Protein AF-A0A2E5WLV5-F1 (afdb_monomer_lite)

Radius of gyration: 19.01 Å; chains: 1; bounding box: 33×25×54 Å

Secondary structure (DSSP, 8-state):
---HHHHHHHHHHHHHHHHHTTSS-HHHHHHHHHHHTT--SHHHHHHHHHHHTTT-THHHHHHHHHHHHHHHHHHHHHHHHHHHHHHH-HHHHHHHHHHHTSTT--HHHHHHH-GGGGGG--

Foldseek 3Di:
DDWLVVLVVLLVVLLVVCVVVVVDDPVRVVVVVVQCVPDPTDVSNLVSLVVCCVVPVSSVVSNVVVVVVQLVVQVVLLVQQLVVCCVPPVPLSVVLVVQNPDPPDHPVNSCVVPVVSVVRSD

Structure (mmCIF, N/CA/C/O backbone):
data_AF-A0A2E5WLV5-F1
#
_entry.id   AF-A0A2E5WLV5-F1
#
loop_
_atom_site.group_PDB
_atom_site.id
_atom_site.type_symbol
_atom_site.label_atom_id
_atom_site.label_alt_id
_atom_site.label_comp_id
_atom_site.label_asym_id
_atom_site.label_entity_id
_atom_site.label_seq_id
_atom_site.pdbx_PDB_ins_code
_atom_site.Cartn_x
_atom_site.Cartn_y
_atom_site.Cartn_z
_atom_site.occupancy
_atom_site.B_iso_or_equiv
_atom_site.auth_seq_id
_atom_site.auth_comp_id
_atom_site.auth_asym_id
_atom_site.auth_atom_id
_atom_site.pdbx_PDB_model_num
ATOM 1 N N . MET A 1 1 ? 9.192 -2.507 -1.770 1.00 64.44 1 MET A N 1
ATOM 2 C CA . MET A 1 1 ? 8.251 -3.204 -0.867 1.00 64.44 1 MET A CA 1
ATOM 3 C C . MET A 1 1 ? 8.863 -3.328 0.521 1.00 64.44 1 MET A C 1
ATOM 5 O O . MET A 1 1 ? 9.935 -3.915 0.655 1.00 64.44 1 MET A O 1
ATOM 9 N N . LYS A 1 2 ? 8.211 -2.742 1.532 1.00 72.50 2 LYS A N 1
ATOM 10 C CA . LYS A 1 2 ? 8.657 -2.796 2.932 1.00 72.50 2 LYS A CA 1
ATOM 11 C C . LYS A 1 2 ? 8.711 -4.234 3.450 1.00 72.50 2 LYS A C 1
ATOM 13 O O . LYS A 1 2 ? 7.909 -5.089 3.066 1.00 72.50 2 LYS A O 1
ATOM 18 N N . SER A 1 3 ? 9.638 -4.503 4.361 1.00 83.19 3 SER A N 1
ATOM 19 C CA . SER A 1 3 ? 9.662 -5.763 5.102 1.00 83.19 3 SER A CA 1
ATOM 20 C C . SER A 1 3 ? 8.455 -5.872 6.041 1.00 83.19 3 SER A C 1
ATOM 22 O O . SER A 1 3 ? 7.905 -4.870 6.504 1.00 83.19 3 SER A O 1
ATOM 24 N N . ARG A 1 4 ? 8.061 -7.103 6.387 1.00 82.06 4 ARG A N 1
ATOM 25 C CA . ARG A 1 4 ? 6.990 -7.374 7.360 1.00 82.06 4 ARG A CA 1
ATOM 26 C C . ARG A 1 4 ? 7.197 -6.620 8.675 1.00 82.06 4 ARG A C 1
ATOM 28 O O . ARG A 1 4 ? 6.239 -6.110 9.245 1.00 82.06 4 ARG A O 1
ATOM 35 N N . VAL A 1 5 ? 8.445 -6.522 9.134 1.00 84.00 5 VAL A N 1
ATOM 36 C CA . VAL A 1 5 ? 8.801 -5.825 10.377 1.00 84.00 5 VAL A CA 1
ATOM 37 C C . VAL A 1 5 ? 8.529 -4.324 10.264 1.00 84.00 5 VAL A C 1
ATOM 39 O O . VAL A 1 5 ? 7.921 -3.748 11.163 1.00 84.00 5 VAL A O 1
ATOM 42 N N . GLU A 1 6 ? 8.917 -3.693 9.156 1.00 83.94 6 GLU A N 1
ATOM 43 C CA . GLU A 1 6 ? 8.660 -2.265 8.917 1.00 83.94 6 GLU A CA 1
ATOM 44 C C . GLU A 1 6 ? 7.159 -1.973 8.805 1.00 83.94 6 GLU A C 1
ATOM 46 O O . GLU A 1 6 ? 6.672 -0.994 9.371 1.00 83.94 6 GLU A O 1
ATOM 51 N N . MET A 1 7 ? 6.400 -2.850 8.140 1.00 84.50 7 MET A N 1
ATOM 52 C CA . MET A 1 7 ? 4.942 -2.719 8.042 1.00 84.50 7 MET A CA 1
ATOM 53 C C . MET A 1 7 ? 4.249 -2.897 9.397 1.00 84.50 7 MET A C 1
ATOM 55 O O . MET A 1 7 ? 3.343 -2.133 9.725 1.00 84.50 7 MET A O 1
ATOM 59 N N . GLN A 1 8 ? 4.700 -3.848 10.220 1.00 84.88 8 GLN A N 1
ATOM 60 C CA . GLN A 1 8 ? 4.205 -4.024 11.588 1.00 84.88 8 GLN A CA 1
ATOM 61 C C . GLN A 1 8 ? 4.482 -2.796 12.455 1.00 84.88 8 GLN A C 1
ATOM 63 O O . GLN A 1 8 ? 3.588 -2.343 13.164 1.00 84.88 8 GLN A O 1
ATOM 68 N N . GLN A 1 9 ? 5.688 -2.231 12.391 1.00 87.25 9 GLN A N 1
ATOM 69 C CA . GLN A 1 9 ? 6.034 -1.023 13.145 1.00 87.25 9 GLN A CA 1
ATOM 70 C C . GLN A 1 9 ? 5.179 0.175 12.724 1.00 87.25 9 GLN A C 1
ATOM 72 O O . GLN A 1 9 ? 4.679 0.906 13.582 1.00 87.25 9 GLN A O 1
ATOM 77 N N . PHE A 1 10 ? 4.969 0.349 11.418 1.00 84.81 10 PHE A N 1
ATOM 78 C CA . PHE A 1 10 ? 4.117 1.411 10.897 1.00 84.81 10 PHE A CA 1
ATOM 79 C C . PHE A 1 10 ? 2.660 1.235 11.345 1.00 84.81 10 PHE A C 1
ATOM 81 O O . PHE A 1 10 ? 2.064 2.173 11.872 1.00 84.81 10 PHE A O 1
ATOM 88 N N . LEU A 1 11 ? 2.116 0.016 11.242 1.00 86.75 11 LEU A N 1
ATOM 89 C CA . LEU A 1 11 ? 0.772 -0.298 11.724 1.00 86.75 11 LEU A CA 1
ATOM 90 C C . LEU A 1 11 ? 0.617 -0.040 13.218 1.00 86.75 11 LEU A C 1
ATOM 92 O O . LEU A 1 11 ? -0.356 0.586 13.620 1.00 86.75 11 LEU A O 1
ATOM 96 N N . ILE A 1 12 ? 1.567 -0.494 14.037 1.00 87.62 12 ILE A N 1
ATOM 97 C CA . ILE A 1 12 ? 1.541 -0.262 15.484 1.00 87.62 12 ILE A CA 1
ATOM 98 C C . ILE A 1 12 ? 1.492 1.241 15.771 1.00 87.62 12 ILE A C 1
ATOM 100 O O . ILE A 1 12 ? 0.692 1.664 16.602 1.00 87.62 12 ILE A O 1
ATOM 104 N N . SER A 1 13 ? 2.288 2.048 15.062 1.00 88.69 13 SER A N 1
ATOM 105 C CA . SER A 1 13 ? 2.277 3.503 15.228 1.00 88.69 13 SER A CA 1
ATOM 106 C C . SER A 1 13 ? 0.925 4.121 14.855 1.00 88.69 13 SER A C 1
ATOM 108 O O . SER A 1 13 ? 0.392 4.923 15.621 1.00 88.69 13 SER A O 1
ATOM 110 N N . GLU A 1 14 ? 0.334 3.738 13.722 1.00 88.44 14 GLU A N 1
ATOM 111 C CA . GLU A 1 14 ? -0.962 4.279 13.289 1.00 88.44 14 GLU A CA 1
ATOM 112 C C . GLU A 1 14 ? -2.116 3.842 14.197 1.00 88.44 14 GLU A C 1
ATOM 114 O O . GLU A 1 14 ? -2.958 4.650 14.589 1.00 88.44 14 GLU A O 1
ATOM 119 N N . VAL A 1 15 ? -2.116 2.579 14.614 1.00 89.00 15 VAL A N 1
ATOM 120 C CA . VAL A 1 15 ? -3.087 2.032 15.563 1.00 89.00 15 VAL A CA 1
ATOM 121 C C . VAL A 1 15 ? -2.977 2.730 16.920 1.00 89.00 15 VAL A C 1
ATOM 123 O O . VAL A 1 15 ? -4.000 3.095 17.494 1.00 89.00 15 VAL A O 1
ATOM 126 N N . GLN A 1 16 ? -1.762 2.992 17.416 1.00 88.38 16 GLN A N 1
ATOM 127 C CA . GLN A 1 16 ? -1.552 3.760 18.649 1.00 88.38 16 GLN A CA 1
ATOM 128 C C . GLN A 1 16 ? -2.129 5.173 18.544 1.00 88.38 16 GLN A C 1
ATOM 130 O O . GLN A 1 16 ? -2.891 5.574 19.421 1.00 88.38 16 GLN A O 1
ATOM 135 N N . LYS A 1 17 ? -1.851 5.899 17.453 1.00 90.00 17 LYS A N 1
ATOM 136 C CA . LYS A 1 17 ? -2.407 7.247 17.231 1.00 90.00 17 LYS A CA 1
ATOM 137 C C . LYS A 1 17 ? -3.934 7.241 17.237 1.00 90.00 17 LYS A C 1
ATOM 139 O O . LYS A 1 17 ? -4.556 8.123 17.826 1.00 90.00 17 LYS A O 1
ATOM 144 N N . GLN A 1 18 ? -4.555 6.259 16.582 1.00 89.06 18 GLN A N 1
ATOM 145 C CA . GLN A 1 18 ? -6.014 6.154 16.553 1.00 89.06 18 GLN A CA 1
ATOM 146 C C . GLN A 1 18 ? -6.601 5.761 17.910 1.00 89.06 18 GLN A C 1
ATOM 148 O O . GLN A 1 18 ? -7.656 6.277 18.284 1.00 89.06 18 GLN A O 1
ATOM 153 N N . PHE A 1 19 ? -5.918 4.899 18.663 1.00 88.25 19 PHE A N 1
ATOM 154 C CA . PHE A 1 19 ? -6.323 4.518 20.012 1.00 88.25 19 PHE A CA 1
ATOM 155 C C . PHE A 1 19 ? -6.242 5.703 20.984 1.00 88.25 19 PHE A C 1
ATOM 157 O O . PHE A 1 19 ? -7.202 5.978 21.701 1.00 88.25 19 PHE A O 1
ATOM 164 N N . GLU A 1 20 ? -5.145 6.467 20.959 1.00 90.38 20 GLU A N 1
ATOM 165 C CA . GLU A 1 20 ? -4.979 7.696 21.750 1.00 90.38 20 GLU A CA 1
ATOM 166 C C . GLU A 1 20 ? -6.032 8.755 21.396 1.00 90.38 20 GLU A C 1
ATOM 168 O O . GLU A 1 20 ? -6.563 9.434 22.275 1.00 90.38 20 GLU A O 1
ATOM 173 N N . ALA A 1 21 ? -6.392 8.847 20.113 1.00 90.56 21 ALA A N 1
ATOM 174 C CA . ALA A 1 21 ? -7.470 9.700 19.624 1.00 90.56 21 ALA A CA 1
ATOM 175 C C . ALA A 1 21 ? -8.884 9.146 19.900 1.00 90.56 21 ALA A C 1
ATOM 177 O O . ALA A 1 21 ? -9.858 9.756 19.459 1.00 90.56 21 ALA A O 1
ATOM 178 N N . GLN A 1 22 ? -9.011 8.006 20.595 1.00 89.38 22 GLN A N 1
ATOM 179 C CA . GLN A 1 22 ? -10.274 7.317 20.903 1.00 89.38 22 GLN A CA 1
ATOM 180 C C . GLN A 1 22 ? -11.115 6.964 19.663 1.00 89.38 22 GLN A C 1
ATOM 182 O O . GLN A 1 22 ? -12.336 6.840 19.744 1.00 89.38 22 GLN A O 1
ATOM 187 N N . LYS A 1 23 ? -10.467 6.804 18.503 1.00 87.88 23 LYS A N 1
ATOM 188 C CA . LYS A 1 23 ? -11.116 6.416 17.241 1.00 87.88 23 LYS A CA 1
ATOM 189 C C . LYS A 1 23 ? -11.299 4.909 17.103 1.00 87.88 23 LYS A C 1
ATOM 191 O O . LYS A 1 23 ? -12.146 4.480 16.334 1.00 87.88 23 LYS A O 1
ATOM 196 N N . ILE A 1 24 ? -10.513 4.137 17.847 1.00 88.75 24 ILE A N 1
ATOM 197 C CA . ILE A 1 24 ? -10.646 2.686 17.959 1.00 88.75 24 ILE A CA 1
ATOM 198 C C . ILE A 1 24 ? -10.715 2.290 19.433 1.00 88.75 24 ILE A C 1
ATOM 200 O O . ILE A 1 24 ? -10.059 2.876 20.297 1.00 88.75 24 ILE A O 1
ATOM 204 N N . SER A 1 25 ? -11.520 1.280 19.720 1.00 89.94 25 SER A N 1
ATOM 205 C CA . SER A 1 25 ? -11.668 0.670 21.034 1.00 89.94 25 SER A CA 1
ATOM 206 C C . SER A 1 25 ? -10.551 -0.33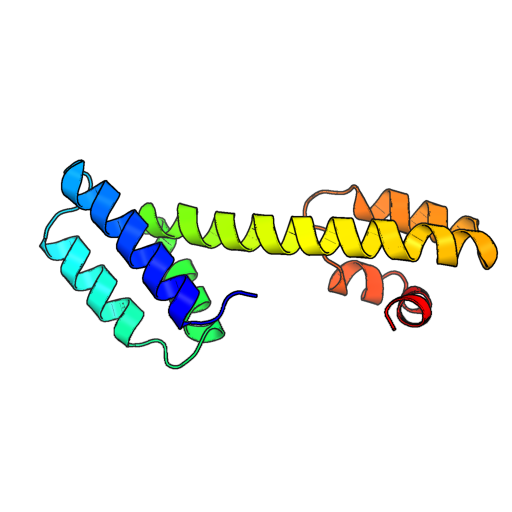4 21.328 1.00 89.94 25 SER A C 1
ATOM 208 O O . SER A 1 25 ? -9.829 -0.797 20.444 1.00 89.94 25 SER A O 1
ATOM 210 N N . VAL A 1 26 ? -10.440 -0.743 22.595 1.00 88.75 26 VAL A N 1
ATOM 211 C CA . VAL A 1 26 ? -9.492 -1.795 23.003 1.00 88.75 26 VAL A CA 1
ATOM 212 C C . VAL A 1 26 ? -9.809 -3.149 22.351 1.00 88.75 26 VAL A C 1
ATOM 214 O O . VAL A 1 26 ? -8.910 -3.964 22.157 1.00 88.75 26 VAL A O 1
ATOM 217 N N . VAL A 1 27 ? -11.082 -3.390 22.012 1.00 91.19 27 VAL A N 1
ATOM 218 C CA . VAL A 1 27 ? -11.524 -4.618 21.338 1.00 91.19 27 VAL A CA 1
ATOM 219 C C . VAL A 1 27 ? -11.051 -4.606 19.889 1.00 91.19 27 VAL A C 1
ATOM 221 O O . VAL A 1 27 ? -10.423 -5.563 19.450 1.00 91.19 27 VAL A O 1
ATOM 224 N N . GLU A 1 28 ? -11.268 -3.500 19.179 1.00 89.75 28 GLU A N 1
ATOM 225 C CA . GLU A 1 28 ? -10.795 -3.321 17.801 1.00 89.75 28 GLU A CA 1
ATOM 226 C C . GLU A 1 28 ? -9.268 -3.400 17.721 1.00 89.75 28 GLU A C 1
ATOM 228 O O . GLU A 1 28 ? -8.733 -4.079 16.850 1.00 89.75 28 GLU A O 1
ATOM 233 N N . LEU A 1 29 ? -8.559 -2.806 18.685 1.00 87.88 29 LEU A N 1
ATOM 234 C CA . LEU A 1 29 ? -7.111 -2.954 18.826 1.00 87.88 29 LEU A CA 1
ATOM 235 C C . LEU A 1 29 ? -6.689 -4.430 18.929 1.00 87.88 29 LEU A C 1
ATOM 237 O O . LEU A 1 29 ? -5.777 -4.864 18.225 1.00 87.88 29 LEU A O 1
ATOM 241 N N . ALA A 1 30 ? -7.340 -5.208 19.796 1.00 88.56 30 ALA A N 1
ATOM 242 C CA . ALA A 1 30 ? -7.022 -6.623 19.976 1.00 88.56 30 ALA A CA 1
ATOM 243 C C . ALA A 1 30 ? -7.313 -7.446 18.711 1.00 88.56 30 ALA A C 1
ATOM 245 O O . ALA A 1 30 ? -6.522 -8.321 18.358 1.00 88.56 30 ALA A O 1
ATOM 246 N N . GLU A 1 31 ? -8.408 -7.147 18.007 1.00 89.94 31 GLU A N 1
ATOM 247 C CA . GLU A 1 31 ? -8.733 -7.777 16.726 1.00 89.94 31 GLU A CA 1
ATOM 248 C C . GLU A 1 31 ? -7.685 -7.459 15.655 1.00 89.94 31 GLU A C 1
ATOM 250 O O . GLU A 1 31 ? -7.201 -8.378 14.994 1.00 89.94 31 GLU A O 1
ATOM 255 N N . ILE A 1 32 ? -7.283 -6.189 15.523 1.00 89.19 32 ILE A N 1
ATOM 256 C CA . ILE A 1 32 ? -6.225 -5.751 14.601 1.00 89.19 32 ILE A CA 1
ATOM 257 C C . ILE A 1 32 ? -4.933 -6.525 14.865 1.00 89.19 32 ILE A C 1
ATOM 259 O O . ILE A 1 32 ? -4.391 -7.146 13.949 1.00 89.19 32 ILE A O 1
ATOM 263 N N . LEU A 1 33 ? -4.469 -6.542 16.119 1.00 86.44 33 LEU A N 1
ATOM 264 C CA . LEU A 1 33 ? -3.247 -7.244 16.519 1.00 86.44 33 LEU A CA 1
ATOM 265 C C . LEU A 1 33 ? -3.336 -8.757 16.277 1.00 86.44 33 LEU A C 1
ATOM 267 O O . LEU A 1 33 ? -2.365 -9.379 15.843 1.00 86.44 33 LEU A O 1
ATOM 271 N N . TYR A 1 34 ? -4.501 -9.356 16.530 1.00 89.25 34 TYR A N 1
ATOM 272 C CA . TYR A 1 34 ? -4.724 -10.771 16.268 1.00 89.25 34 TYR A CA 1
ATOM 273 C C . TYR A 1 34 ? -4.638 -11.089 14.775 1.00 89.25 34 TYR A C 1
ATOM 275 O O . TYR A 1 34 ? -3.918 -12.016 14.406 1.00 89.25 34 TYR A O 1
ATOM 283 N N . MET A 1 35 ? -5.318 -10.327 13.915 1.00 86.88 35 MET A N 1
ATOM 284 C CA . MET A 1 35 ? -5.315 -10.574 12.469 1.00 86.88 35 MET A CA 1
ATOM 285 C C . MET A 1 35 ? -3.906 -10.467 11.890 1.00 86.88 35 MET A C 1
ATOM 287 O O . MET A 1 35 ? -3.462 -11.379 11.202 1.00 86.88 35 MET A O 1
ATOM 291 N N . ILE A 1 36 ? -3.149 -9.424 12.235 1.00 84.31 36 ILE A N 1
ATOM 292 C CA . ILE A 1 36 ? -1.788 -9.261 11.702 1.00 84.31 36 ILE A CA 1
ATOM 293 C C . ILE A 1 36 ? -0.794 -10.302 12.219 1.00 84.31 36 ILE A C 1
ATOM 295 O O . ILE A 1 36 ? 0.207 -10.579 11.560 1.00 84.31 36 ILE A O 1
ATOM 299 N N . SER A 1 37 ? -1.057 -10.900 13.388 1.00 84.88 37 SER A N 1
ATOM 300 C CA . SER A 1 37 ? -0.237 -12.000 13.907 1.00 84.88 37 SER A CA 1
ATOM 301 C C . SER A 1 37 ? -0.328 -13.261 13.042 1.00 84.88 37 SER A C 1
ATOM 303 O O . SER A 1 37 ? 0.532 -14.130 13.162 1.00 84.88 37 SER A O 1
ATOM 305 N N . LYS A 1 38 ? -1.355 -13.357 12.183 1.00 86.06 38 LYS A N 1
ATOM 306 C CA . LYS A 1 38 ? -1.591 -14.488 11.280 1.00 86.06 38 LYS A CA 1
ATOM 307 C C . LYS A 1 38 ? -0.855 -14.399 9.951 1.00 86.06 38 LYS A C 1
ATOM 309 O O . LYS A 1 38 ? -0.804 -15.415 9.279 1.00 86.06 38 LYS A O 1
ATOM 314 N N . ALA A 1 39 ? -0.318 -13.238 9.584 1.00 88.06 39 ALA A N 1
ATOM 315 C CA . ALA A 1 39 ? 0.503 -13.117 8.385 1.00 88.06 39 ALA A CA 1
ATOM 316 C C . ALA A 1 39 ? 1.890 -13.712 8.633 1.00 88.06 39 ALA A C 1
ATOM 318 O O . ALA A 1 39 ? 2.589 -13.253 9.548 1.00 88.06 39 ALA A O 1
ATOM 319 N N . ASP A 1 40 ? 2.303 -14.674 7.813 1.00 85.31 40 ASP A N 1
ATOM 320 C CA . ASP A 1 40 ? 3.626 -15.294 7.887 1.00 85.31 40 ASP A CA 1
ATOM 321 C C . ASP A 1 40 ? 4.696 -14.417 7.219 1.00 85.31 40 ASP A C 1
ATOM 323 O O . ASP A 1 40 ? 5.799 -14.245 7.760 1.00 85.31 40 ASP A O 1
ATOM 327 N N . ASP A 1 41 ? 4.340 -13.754 6.118 1.00 85.69 41 ASP A N 1
ATOM 328 C CA . ASP A 1 41 ? 5.223 -12.895 5.333 1.00 85.69 41 ASP A CA 1
ATOM 329 C C . ASP A 1 41 ? 4.605 -11.528 4.984 1.00 85.69 41 ASP A C 1
ATOM 331 O O . ASP A 1 41 ? 3.557 -11.127 5.496 1.00 85.69 41 ASP A O 1
ATOM 335 N N . SER A 1 42 ? 5.331 -10.753 4.175 1.00 84.12 42 SER A N 1
ATOM 336 C CA . SER A 1 42 ? 4.914 -9.420 3.747 1.00 84.12 42 SER A CA 1
ATOM 337 C C . SER A 1 42 ? 3.715 -9.435 2.791 1.00 84.12 42 SER A C 1
ATOM 339 O O . SER A 1 42 ? 2.921 -8.499 2.828 1.00 84.12 42 SER A O 1
ATOM 341 N N . GLU A 1 43 ? 3.579 -10.450 1.935 1.00 84.56 43 GLU A N 1
ATOM 342 C CA . GLU A 1 43 ? 2.477 -10.539 0.970 1.00 84.56 43 GLU A CA 1
ATOM 343 C C . GLU A 1 43 ? 1.172 -10.872 1.693 1.00 84.56 43 GLU A C 1
ATOM 345 O O . GLU A 1 43 ? 0.168 -10.179 1.517 1.00 84.56 43 GLU A O 1
ATOM 350 N N . GLU A 1 44 ? 1.206 -11.857 2.593 1.00 87.31 44 GLU A N 1
ATOM 351 C CA . GLU A 1 44 ? 0.064 -12.187 3.443 1.00 87.31 44 GLU A CA 1
ATOM 352 C C . GLU A 1 44 ? -0.337 -11.015 4.340 1.00 87.31 44 GLU A C 1
ATOM 354 O O . GLU A 1 44 ? -1.526 -10.775 4.554 1.00 87.31 44 GLU A O 1
ATOM 359 N N . PHE A 1 45 ? 0.633 -10.238 4.832 1.00 89.75 45 PHE A N 1
ATOM 360 C CA . PHE A 1 45 ? 0.351 -9.041 5.622 1.00 89.75 45 PHE A CA 1
ATOM 361 C C . PHE A 1 45 ? -0.478 -8.029 4.827 1.00 89.75 45 PHE A C 1
ATOM 363 O O . PHE A 1 45 ? -1.510 -7.566 5.311 1.00 89.75 45 PHE A O 1
ATOM 370 N N . VAL A 1 46 ? -0.065 -7.722 3.594 1.00 88.12 46 VAL A N 1
ATOM 371 C CA . VAL A 1 46 ? -0.799 -6.810 2.702 1.00 88.12 46 VAL A CA 1
ATOM 372 C C . VAL A 1 46 ? -2.186 -7.363 2.374 1.00 88.12 46 VAL A C 1
ATOM 374 O O . VAL A 1 46 ? -3.160 -6.612 2.391 1.00 88.12 46 VAL A O 1
ATOM 377 N N . LEU A 1 47 ? -2.299 -8.671 2.143 1.00 88.69 47 LEU A N 1
ATOM 378 C CA . LEU A 1 47 ? -3.568 -9.318 1.820 1.00 88.69 47 LEU A CA 1
ATOM 379 C C . LEU A 1 47 ? -4.565 -9.256 2.988 1.00 88.69 47 LEU A C 1
ATOM 381 O O . LEU A 1 47 ? -5.743 -8.970 2.780 1.00 88.69 47 LEU A O 1
ATOM 385 N N . ILE A 1 48 ? -4.096 -9.453 4.224 1.00 90.25 48 ILE A N 1
ATOM 386 C CA . ILE A 1 48 ? -4.918 -9.274 5.428 1.00 90.25 48 ILE A CA 1
ATOM 387 C C . ILE A 1 48 ? -5.379 -7.818 5.550 1.00 90.25 48 ILE A C 1
ATOM 389 O O . ILE A 1 48 ? -6.560 -7.578 5.795 1.00 90.25 48 ILE A O 1
ATOM 393 N N . LEU A 1 49 ? -4.487 -6.842 5.357 1.00 90.44 49 LEU A N 1
ATOM 394 C CA . LEU A 1 49 ? -4.881 -5.431 5.401 1.00 90.44 49 LEU A CA 1
ATOM 395 C C . LEU A 1 49 ? -5.965 -5.116 4.363 1.00 90.44 49 LEU A C 1
ATOM 397 O O . LEU A 1 49 ? -6.946 -4.454 4.697 1.00 90.44 49 LEU A O 1
ATOM 401 N N . ASP A 1 50 ? -5.819 -5.610 3.132 1.00 89.12 50 ASP A N 1
ATOM 402 C CA . ASP A 1 50 ? -6.768 -5.344 2.049 1.00 89.12 50 ASP A CA 1
ATOM 403 C C . ASP A 1 50 ? -8.142 -5.989 2.291 1.00 89.12 50 ASP A C 1
ATOM 405 O O . ASP A 1 50 ? -9.166 -5.348 2.059 1.00 89.12 50 ASP A O 1
ATOM 409 N N . LEU A 1 51 ? -8.178 -7.212 2.837 1.00 89.06 51 LEU A N 1
ATOM 410 C CA . LEU A 1 51 ? -9.421 -7.920 3.176 1.00 89.06 51 LEU A CA 1
ATOM 411 C C . LEU A 1 51 ? -10.247 -7.215 4.257 1.00 89.06 51 LEU A C 1
ATOM 413 O O . LEU A 1 51 ? -11.474 -7.321 4.263 1.00 89.06 51 LEU A O 1
ATOM 417 N N . PHE A 1 52 ? -9.586 -6.528 5.189 1.00 88.31 52 PHE A N 1
ATOM 418 C CA . PHE A 1 52 ? -10.234 -5.937 6.360 1.00 88.31 52 PHE A CA 1
ATOM 419 C C . PHE A 1 52 ? -10.245 -4.404 6.354 1.00 88.31 52 PHE A C 1
ATOM 421 O O . PHE A 1 52 ? -10.703 -3.805 7.329 1.00 88.31 52 PHE A O 1
ATOM 428 N N . LYS A 1 53 ? -9.788 -3.753 5.278 1.00 86.88 53 LYS A N 1
ATOM 429 C CA . LYS A 1 53 ? -9.709 -2.283 5.196 1.00 86.88 53 LYS A CA 1
ATOM 430 C C . LYS A 1 53 ? -11.052 -1.588 5.408 1.00 86.88 53 LYS A C 1
ATOM 432 O O . LYS A 1 53 ? -11.104 -0.579 6.095 1.00 86.88 53 LYS A O 1
ATOM 437 N N . ASP A 1 54 ? -12.143 -2.179 4.922 1.00 86.25 54 ASP A N 1
ATOM 438 C CA . ASP A 1 54 ? -13.491 -1.613 5.069 1.00 86.25 54 ASP A CA 1
ATOM 439 C C . ASP A 1 54 ? -14.020 -1.719 6.510 1.00 86.25 54 ASP A C 1
ATOM 441 O O . ASP A 1 54 ? -14.988 -1.054 6.874 1.00 86.25 54 ASP A O 1
ATOM 445 N N . LYS A 1 55 ? -13.396 -2.571 7.336 1.00 86.19 55 LYS A N 1
ATOM 446 C CA . LYS A 1 55 ? -13.705 -2.708 8.763 1.00 86.19 55 LYS A CA 1
ATOM 447 C C . LYS A 1 55 ? -12.851 -1.772 9.621 1.00 86.19 55 LYS A C 1
ATOM 449 O O . LYS A 1 55 ? -13.311 -1.353 10.679 1.00 86.19 55 LYS A O 1
ATOM 454 N N . PHE A 1 56 ? -11.628 -1.460 9.191 1.00 86.31 56 PHE A N 1
ATOM 455 C CA . PHE A 1 56 ? -10.684 -0.657 9.962 1.00 86.31 56 PHE A CA 1
ATOM 456 C C . PHE A 1 56 ? -10.000 0.401 9.096 1.00 86.31 56 PHE A C 1
ATOM 458 O O . PHE A 1 56 ? -9.043 0.110 8.375 1.00 86.31 56 PHE A O 1
ATOM 465 N N . ASP A 1 57 ? -10.410 1.658 9.277 1.00 82.00 57 ASP A N 1
ATOM 466 C CA . ASP A 1 57 ? -9.872 2.813 8.547 1.00 82.00 57 ASP A CA 1
ATOM 467 C C . ASP A 1 57 ? -8.341 2.935 8.638 1.00 82.00 57 ASP A C 1
ATOM 469 O O . ASP A 1 57 ? -7.683 3.425 7.721 1.00 82.00 57 ASP A O 1
ATOM 473 N N . VAL A 1 58 ? -7.746 2.461 9.739 1.00 83.50 58 VAL A N 1
ATOM 474 C CA . VAL A 1 58 ? -6.291 2.467 9.952 1.00 83.50 58 VAL A CA 1
ATOM 475 C C . VAL A 1 58 ? -5.520 1.695 8.877 1.00 83.50 58 VAL A C 1
ATOM 477 O O . VAL A 1 58 ? -4.372 2.031 8.597 1.00 83.50 58 VAL A O 1
ATOM 480 N N . PHE A 1 59 ? -6.134 0.703 8.227 1.00 87.56 59 PHE A N 1
ATOM 481 C CA . PHE A 1 59 ? -5.476 -0.080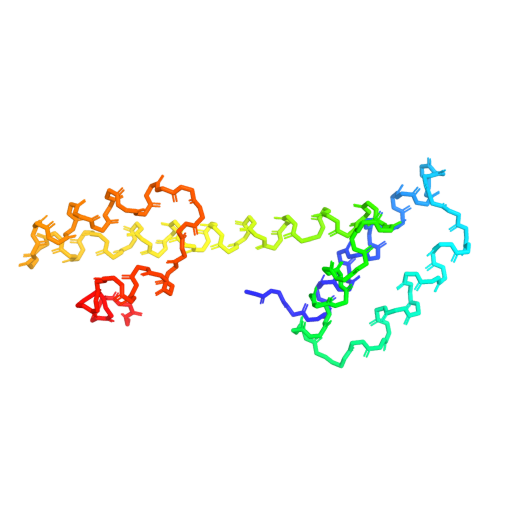 7.181 1.00 87.56 59 PHE A CA 1
ATOM 482 C C . PHE A 1 59 ? -5.352 0.685 5.863 1.00 87.56 59 PHE A C 1
ATOM 484 O O . PHE A 1 59 ? -4.364 0.485 5.155 1.00 87.56 59 PHE A O 1
ATOM 491 N N . PHE A 1 60 ? -6.270 1.614 5.562 1.00 82.38 60 PHE A N 1
ATOM 492 C CA . PHE A 1 60 ? -6.156 2.461 4.369 1.00 82.38 60 PHE A CA 1
ATOM 493 C C . PHE A 1 60 ? -4.879 3.295 4.392 1.00 82.38 60 PHE A C 1
ATOM 495 O O . PHE A 1 60 ? -4.161 3.324 3.400 1.00 82.38 60 PHE A O 1
ATOM 502 N N . ALA A 1 61 ? -4.534 3.891 5.537 1.00 75.00 61 ALA A N 1
ATOM 503 C CA . ALA A 1 61 ? -3.322 4.703 5.663 1.00 75.00 61 ALA A CA 1
ATOM 504 C C . ALA A 1 61 ? -2.044 3.913 5.322 1.00 75.00 61 ALA A C 1
ATOM 506 O O . ALA A 1 61 ? -1.117 4.441 4.709 1.00 75.00 61 ALA A O 1
ATOM 507 N N . ILE A 1 62 ? -2.001 2.630 5.686 1.00 75.00 62 ILE A N 1
ATOM 508 C CA . ILE A 1 62 ? -0.861 1.749 5.409 1.00 75.00 62 ILE A CA 1
ATOM 509 C C . ILE A 1 62 ? -0.824 1.352 3.946 1.00 75.00 62 ILE A C 1
ATOM 511 O O . ILE A 1 62 ? 0.214 1.511 3.305 1.00 75.00 62 ILE A O 1
ATOM 515 N N . LEU A 1 63 ? -1.951 0.874 3.418 1.00 82.31 63 LEU A N 1
ATOM 516 C CA . LEU A 1 63 ? -2.072 0.487 2.016 1.00 82.31 63 LEU A CA 1
ATOM 517 C C . LEU A 1 63 ? -1.758 1.663 1.085 1.00 82.31 63 LEU A C 1
ATOM 519 O O . LEU A 1 63 ? -1.079 1.481 0.079 1.00 82.31 63 LEU A O 1
ATOM 523 N N . ASP A 1 64 ? -2.183 2.874 1.436 1.00 80.19 64 ASP A N 1
ATOM 524 C CA . ASP A 1 64 ? -1.878 4.073 0.662 1.00 80.19 64 ASP A CA 1
ATOM 525 C C . ASP A 1 64 ? -0.405 4.478 0.794 1.00 80.19 64 ASP A C 1
ATOM 527 O O . ASP A 1 64 ? 0.213 4.812 -0.213 1.00 80.19 64 ASP A O 1
ATOM 531 N N . SER A 1 65 ? 0.212 4.356 1.978 1.00 72.19 65 SER A N 1
ATOM 532 C CA . SER A 1 65 ? 1.660 4.586 2.124 1.00 72.19 65 SER A CA 1
ATOM 533 C C . SER A 1 65 ? 2.510 3.636 1.271 1.00 72.19 65 SER A C 1
ATOM 535 O O . SER A 1 65 ? 3.536 4.049 0.738 1.00 72.19 65 SER A O 1
ATOM 537 N N . LEU A 1 66 ? 2.068 2.383 1.110 1.00 71.94 66 LEU A N 1
ATOM 538 C CA . LEU A 1 66 ? 2.743 1.390 0.273 1.00 71.94 66 LEU A CA 1
ATOM 539 C C . LEU A 1 66 ? 2.603 1.738 -1.212 1.00 71.94 66 LEU A C 1
ATOM 541 O O . LEU A 1 66 ? 3.582 1.682 -1.950 1.00 71.94 66 LEU A O 1
ATOM 545 N N . LYS A 1 67 ? 1.411 2.173 -1.639 1.00 69.44 67 LYS A N 1
ATOM 546 C CA . LYS A 1 67 ? 1.181 2.641 -3.015 1.00 69.44 67 LYS A CA 1
ATOM 547 C C . LYS A 1 67 ? 2.013 3.875 -3.356 1.00 69.44 67 LYS A C 1
ATOM 549 O O . LYS A 1 67 ? 2.510 3.965 -4.473 1.00 69.44 67 LYS A O 1
ATOM 554 N N . ILE A 1 68 ? 2.152 4.816 -2.419 1.00 61.22 68 ILE A N 1
ATOM 555 C CA . ILE A 1 68 ? 2.963 6.027 -2.613 1.00 61.22 68 ILE A CA 1
ATOM 556 C C . ILE A 1 68 ? 4.432 5.647 -2.827 1.00 61.22 68 ILE A C 1
ATOM 558 O O . ILE A 1 68 ? 5.044 6.132 -3.771 1.00 61.22 68 ILE A O 1
ATOM 562 N N . 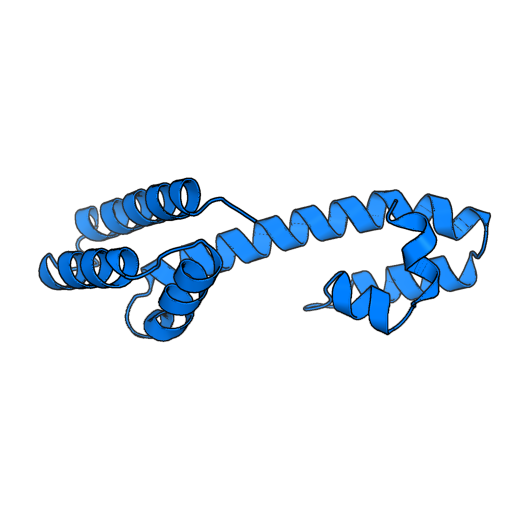GLU A 1 69 ? 4.978 4.737 -2.019 1.00 58.91 69 GLU A N 1
ATOM 563 C CA . GLU A 1 69 ? 6.369 4.284 -2.156 1.00 58.91 69 GLU A CA 1
ATOM 564 C C . GLU A 1 69 ? 6.613 3.522 -3.473 1.00 58.91 69 GLU A C 1
ATOM 566 O O . GLU A 1 69 ? 7.633 3.726 -4.138 1.00 58.91 69 GLU A O 1
ATOM 571 N N . ASP A 1 70 ? 5.662 2.687 -3.900 1.00 63.44 70 ASP A N 1
ATOM 572 C CA . ASP A 1 70 ? 5.736 2.010 -5.199 1.00 63.44 70 ASP A CA 1
ATOM 573 C C . ASP A 1 70 ? 5.639 3.007 -6.367 1.00 63.44 70 ASP A C 1
ATOM 575 O O . ASP A 1 70 ? 6.315 2.829 -7.383 1.00 63.44 70 ASP A O 1
ATOM 579 N N . GLN A 1 71 ? 4.855 4.081 -6.226 1.00 62.00 71 GLN A N 1
ATOM 580 C CA . GLN A 1 71 ? 4.751 5.140 -7.230 1.00 62.00 71 GLN A CA 1
ATOM 581 C C . GLN A 1 71 ? 6.014 6.012 -7.288 1.00 62.00 71 GLN A C 1
ATOM 583 O O . GLN A 1 71 ? 6.494 6.302 -8.381 1.00 62.00 71 GLN A O 1
ATOM 588 N N . GLU A 1 72 ? 6.599 6.380 -6.146 1.00 60.41 72 GLU A N 1
ATOM 589 C CA . GLU A 1 72 ? 7.887 7.086 -6.095 1.00 60.41 72 GLU A CA 1
ATOM 590 C C . GLU A 1 72 ? 8.993 6.234 -6.737 1.00 60.41 72 GLU A C 1
ATOM 592 O O . GLU A 1 72 ? 9.745 6.712 -7.589 1.00 60.41 72 GLU A O 1
ATOM 597 N N . THR A 1 73 ? 9.022 4.932 -6.435 1.00 76.81 73 THR A N 1
ATOM 598 C CA . THR A 1 73 ? 9.948 3.979 -7.067 1.00 76.81 73 THR A CA 1
ATOM 599 C C . THR A 1 73 ? 9.707 3.879 -8.576 1.00 76.81 73 THR A C 1
ATOM 601 O O . THR A 1 73 ? 10.650 3.844 -9.370 1.00 76.81 73 THR A O 1
ATOM 604 N N . PHE A 1 74 ? 8.445 3.858 -9.003 1.00 82.00 74 PHE A N 1
ATOM 605 C CA . PHE A 1 74 ? 8.064 3.834 -10.409 1.00 82.00 74 PHE A CA 1
ATOM 606 C C . PHE A 1 74 ? 8.532 5.090 -11.160 1.00 82.00 74 PHE A C 1
ATOM 608 O O . PHE A 1 74 ? 9.195 4.973 -12.194 1.00 82.00 74 PHE A O 1
ATOM 615 N N . GLU A 1 75 ? 8.235 6.280 -10.637 1.00 82.06 75 GLU A N 1
ATOM 616 C CA . GLU A 1 75 ? 8.622 7.562 -11.233 1.00 82.06 75 GLU A CA 1
ATOM 617 C C . GLU A 1 75 ? 10.145 7.705 -11.328 1.00 82.06 75 GLU A C 1
ATOM 619 O O . GLU A 1 75 ? 10.667 8.148 -12.359 1.00 82.06 75 GLU A O 1
ATOM 624 N N . GLU A 1 76 ? 10.878 7.258 -10.305 1.00 85.44 76 GLU A N 1
ATOM 625 C CA . GLU A 1 76 ? 12.337 7.222 -10.334 1.00 85.44 76 GLU A CA 1
ATOM 626 C C . GLU A 1 76 ? 12.880 6.327 -11.450 1.00 85.44 76 GLU A C 1
ATOM 628 O O . GLU A 1 76 ? 13.791 6.728 -12.182 1.00 85.44 76 GLU A O 1
ATOM 633 N N . VAL A 1 77 ? 12.349 5.107 -11.585 1.00 85.94 77 VAL A N 1
ATOM 634 C CA . VAL A 1 77 ? 12.806 4.166 -12.614 1.00 85.94 77 VAL A CA 1
ATOM 635 C C . VAL A 1 77 ? 12.481 4.709 -14.003 1.00 85.94 77 VAL A C 1
ATOM 637 O O . VAL A 1 77 ? 13.361 4.733 -14.863 1.00 85.94 77 VAL A O 1
ATOM 640 N N . ILE A 1 78 ? 11.267 5.223 -14.222 1.00 89.00 78 ILE A N 1
ATOM 641 C CA . ILE A 1 78 ? 10.873 5.831 -15.501 1.00 89.00 78 ILE A CA 1
ATOM 642 C C . ILE A 1 78 ? 11.789 7.007 -15.855 1.00 89.00 78 ILE A C 1
ATOM 644 O O . ILE A 1 78 ? 12.318 7.067 -16.967 1.00 89.00 78 ILE A O 1
ATOM 648 N N . THR A 1 79 ? 12.060 7.900 -14.904 1.00 88.38 79 THR A N 1
ATOM 649 C CA . THR A 1 79 ? 12.938 9.057 -15.126 1.00 88.38 79 THR A CA 1
ATOM 650 C C . THR A 1 79 ? 14.371 8.638 -15.476 1.00 88.38 79 THR A C 1
ATOM 652 O O . THR A 1 79 ? 15.026 9.302 -16.282 1.00 88.38 79 THR A O 1
ATOM 655 N N . LYS A 1 80 ? 14.855 7.511 -14.934 1.00 90.00 80 LYS A N 1
ATOM 656 C CA . LYS A 1 80 ? 16.182 6.952 -15.250 1.00 90.00 80 LYS A CA 1
ATOM 657 C C . LYS A 1 80 ? 16.241 6.318 -16.645 1.00 90.00 80 LYS A C 1
ATOM 659 O O . LYS A 1 80 ? 17.240 6.502 -17.341 1.00 90.00 80 LYS A O 1
ATOM 664 N N . ILE A 1 81 ? 15.199 5.602 -17.078 1.00 92.00 81 ILE A N 1
ATOM 665 C CA . ILE A 1 81 ? 15.237 4.844 -18.344 1.00 92.00 81 ILE A CA 1
ATOM 666 C C . ILE A 1 81 ? 14.841 5.661 -19.576 1.00 92.00 81 ILE A C 1
ATOM 668 O O . ILE A 1 81 ? 15.366 5.404 -20.658 1.00 92.00 81 ILE A O 1
ATOM 672 N N . ILE A 1 82 ? 13.956 6.659 -19.452 1.00 93.50 82 ILE A N 1
ATOM 673 C CA . ILE A 1 82 ? 13.490 7.458 -20.602 1.00 93.50 82 ILE A CA 1
ATOM 674 C C . ILE A 1 82 ? 14.655 8.093 -21.387 1.00 93.50 82 ILE A C 1
ATOM 676 O O . ILE A 1 82 ? 14.680 7.942 -22.610 1.00 93.50 82 ILE A O 1
ATOM 680 N N . PRO A 1 83 ? 15.673 8.714 -20.755 1.00 93.38 83 PRO A N 1
ATOM 681 C CA . PRO A 1 83 ? 16.832 9.245 -21.473 1.00 93.38 83 PRO A CA 1
ATOM 682 C C . PRO A 1 83 ? 17.643 8.186 -22.233 1.00 93.38 83 PRO A C 1
ATOM 684 O O . PRO A 1 83 ? 18.290 8.516 -23.227 1.00 93.38 83 PRO A O 1
ATOM 687 N N . LEU A 1 84 ? 17.636 6.930 -21.771 1.00 93.19 84 LEU A N 1
ATOM 688 C CA . LEU A 1 84 ? 18.294 5.814 -22.454 1.00 93.19 84 LEU A CA 1
ATOM 689 C C . LEU A 1 84 ? 17.482 5.380 -23.677 1.00 93.19 84 LEU A C 1
ATOM 691 O O . LEU A 1 84 ? 18.049 5.215 -24.752 1.00 93.19 84 LEU A O 1
ATOM 695 N N . ILE A 1 85 ? 16.156 5.290 -23.533 1.00 94.19 85 ILE A N 1
ATOM 696 C CA . ILE A 1 85 ? 15.249 4.956 -24.636 1.00 94.19 85 ILE A CA 1
ATOM 697 C C . ILE A 1 85 ? 15.337 6.020 -25.737 1.00 94.19 85 ILE A C 1
ATOM 699 O O . ILE A 1 85 ? 15.462 5.659 -26.900 1.00 94.19 85 ILE A O 1
ATOM 703 N N . ILE A 1 86 ? 15.360 7.317 -25.393 1.00 93.62 86 ILE A N 1
ATOM 704 C CA . ILE A 1 86 ? 15.436 8.424 -26.370 1.00 93.62 86 ILE A CA 1
ATOM 705 C C . ILE A 1 86 ? 16.642 8.286 -27.311 1.00 93.62 86 ILE A C 1
ATOM 707 O O . ILE A 1 86 ? 16.544 8.653 -28.479 1.00 93.62 86 ILE A O 1
ATOM 711 N N . LYS A 1 87 ? 17.780 7.778 -26.822 1.00 91.44 87 LYS A N 1
ATOM 712 C CA . LYS A 1 87 ? 19.002 7.635 -27.630 1.00 91.44 87 LYS A CA 1
ATOM 713 C C . LYS A 1 87 ? 18.881 6.566 -28.714 1.00 91.44 87 LYS A C 1
ATOM 715 O O . LYS A 1 87 ? 19.502 6.716 -29.762 1.00 91.44 87 LYS A O 1
ATOM 720 N N . ASP A 1 88 ? 18.091 5.530 -28.461 1.00 92.19 88 ASP A N 1
ATOM 721 C CA . ASP A 1 88 ? 17.955 4.383 -29.359 1.00 92.19 88 ASP A CA 1
ATOM 722 C C . ASP A 1 88 ? 16.670 4.454 -30.194 1.00 92.19 88 ASP A C 1
ATOM 724 O O . ASP A 1 88 ? 16.681 4.151 -31.384 1.00 92.19 88 ASP A O 1
ATOM 728 N N . ASP A 1 89 ? 15.557 4.829 -29.559 1.00 93.00 89 ASP A N 1
ATOM 729 C CA . ASP A 1 89 ? 14.218 4.881 -30.140 1.00 93.00 89 ASP A CA 1
ATOM 730 C C . ASP A 1 89 ? 13.397 6.036 -29.519 1.00 93.00 89 ASP A C 1
ATOM 732 O O . ASP A 1 89 ? 12.667 5.859 -28.534 1.00 93.00 89 ASP A O 1
ATOM 736 N N . PRO A 1 90 ? 13.493 7.249 -30.098 1.00 91.56 90 PRO A N 1
ATOM 737 C CA . PRO A 1 90 ? 12.743 8.416 -29.637 1.00 91.56 90 PRO A CA 1
ATOM 738 C C . PRO A 1 90 ? 11.220 8.227 -29.653 1.00 91.56 90 PRO A C 1
ATOM 740 O O . PRO A 1 90 ? 10.516 8.833 -28.841 1.00 91.56 90 PRO A O 1
ATOM 743 N N . LEU A 1 91 ? 10.696 7.405 -30.571 1.00 92.94 91 LEU A N 1
ATOM 744 C CA . LEU A 1 91 ? 9.260 7.169 -30.691 1.00 92.94 91 LEU A CA 1
ATOM 745 C C . LEU A 1 91 ? 8.768 6.307 -29.527 1.00 92.94 91 LEU A C 1
ATOM 747 O O . LEU A 1 91 ? 7.774 6.656 -28.887 1.00 92.94 91 LEU A O 1
ATOM 751 N N . LEU A 1 92 ? 9.500 5.237 -29.206 1.00 92.44 92 LEU A N 1
ATOM 752 C CA . LEU A 1 92 ? 9.217 4.401 -28.043 1.00 92.44 92 LEU A CA 1
ATOM 753 C C . LEU A 1 92 ? 9.289 5.211 -26.745 1.00 92.44 92 LEU A C 1
ATOM 755 O O . LEU A 1 92 ? 8.402 5.091 -25.904 1.00 92.44 92 LEU A O 1
ATOM 759 N N . ALA A 1 93 ? 10.294 6.079 -26.591 1.00 92.62 93 ALA A N 1
ATOM 760 C CA . ALA A 1 93 ? 10.404 6.937 -25.411 1.00 92.62 93 ALA A CA 1
ATOM 761 C C . ALA A 1 93 ? 9.164 7.822 -25.231 1.00 92.62 93 ALA A C 1
ATOM 763 O O . ALA A 1 93 ? 8.614 7.902 -24.135 1.00 92.62 93 ALA A O 1
ATOM 764 N N . SER A 1 94 ? 8.690 8.444 -26.314 1.00 93.12 94 SER A N 1
ATOM 765 C CA . SER A 1 94 ? 7.487 9.278 -26.281 1.00 93.12 94 SER A CA 1
ATOM 766 C C . SER A 1 94 ? 6.241 8.480 -25.881 1.00 93.12 94 SER A C 1
ATOM 768 O O . SER A 1 94 ? 5.460 8.949 -25.051 1.00 93.12 94 SER A O 1
ATOM 770 N N . GLN A 1 95 ? 6.077 7.267 -26.416 1.00 93.19 95 GLN A N 1
ATOM 771 C CA . GLN A 1 95 ? 4.952 6.386 -26.088 1.00 93.19 95 GLN A CA 1
ATOM 772 C C . GLN A 1 95 ? 4.982 5.940 -24.622 1.00 93.19 95 GLN A C 1
ATOM 774 O O . GLN A 1 95 ? 3.975 6.051 -23.924 1.00 93.19 95 GLN A O 1
ATOM 779 N N . VAL A 1 96 ? 6.148 5.511 -24.132 1.00 91.94 96 VAL A N 1
ATOM 780 C CA . VAL A 1 96 ? 6.343 5.073 -22.743 1.00 91.94 96 VAL A CA 1
ATOM 781 C C . VAL A 1 96 ? 6.115 6.232 -21.775 1.00 91.94 96 VAL A C 1
ATOM 783 O O . VAL A 1 96 ? 5.375 6.065 -20.811 1.00 91.94 96 VAL A O 1
ATOM 786 N N . SER A 1 97 ? 6.660 7.425 -22.045 1.00 91.31 97 SER A N 1
ATOM 787 C CA . SER A 1 97 ? 6.405 8.614 -21.218 1.00 91.31 97 SER A CA 1
ATOM 788 C C . SER A 1 97 ? 4.926 8.988 -21.192 1.00 91.31 97 SER A C 1
ATOM 790 O O . SER A 1 97 ? 4.382 9.244 -20.123 1.00 91.31 97 SER A O 1
ATOM 792 N N . SER A 1 98 ? 4.256 8.993 -22.348 1.00 92.56 98 SER A N 1
ATOM 793 C CA . SER A 1 98 ? 2.830 9.327 -22.420 1.00 92.56 98 SER A CA 1
ATOM 794 C C . SER A 1 98 ? 1.945 8.308 -21.704 1.00 92.56 98 SER A C 1
ATOM 796 O O . SER A 1 98 ? 0.838 8.653 -21.290 1.00 92.56 98 SER A O 1
ATOM 798 N N . ARG A 1 99 ? 2.384 7.051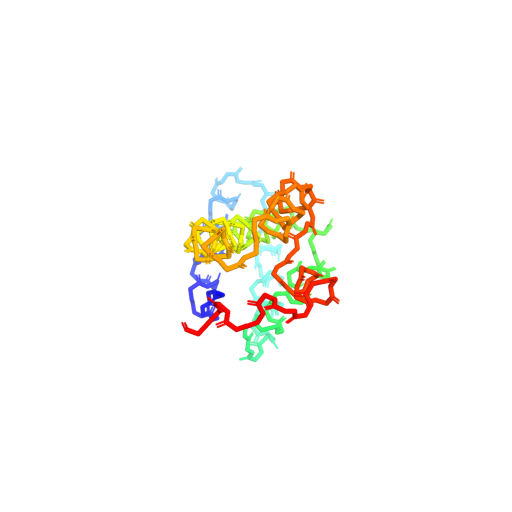 -21.611 1.00 91.00 99 ARG A N 1
ATOM 799 C CA . ARG A 1 99 ? 1.655 6.006 -20.898 1.00 91.00 99 ARG A CA 1
ATOM 800 C C . ARG A 1 99 ? 1.944 6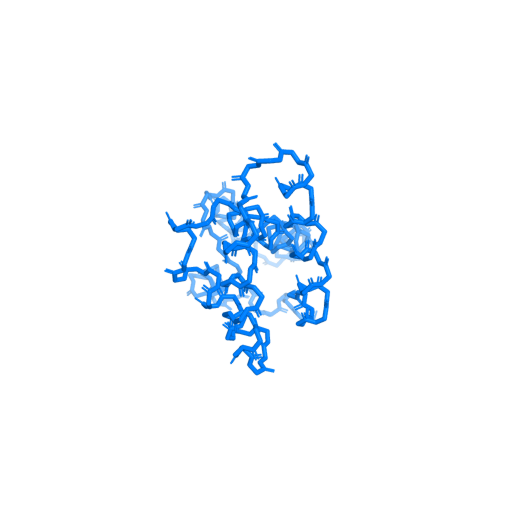.040 -19.400 1.00 91.00 99 ARG A C 1
ATOM 802 O O . ARG A 1 99 ? 1.011 5.917 -18.620 1.00 91.00 99 ARG A O 1
ATOM 809 N N . ALA A 1 100 ? 3.192 6.281 -19.001 1.00 87.88 100 ALA A N 1
ATOM 810 C CA . ALA A 1 100 ? 3.609 6.366 -17.601 1.00 87.88 100 ALA A CA 1
ATOM 811 C C . ALA A 1 100 ? 2.931 7.503 -16.816 1.00 87.88 100 ALA A C 1
ATOM 813 O O . ALA A 1 100 ? 2.821 7.417 -15.600 1.00 87.88 100 ALA A O 1
ATOM 814 N N . THR A 1 101 ? 2.446 8.552 -17.487 1.00 86.25 101 THR A N 1
ATOM 815 C CA . THR A 1 101 ? 1.707 9.654 -16.844 1.00 86.25 101 THR A CA 1
ATOM 816 C C . THR A 1 101 ? 0.236 9.335 -16.560 1.00 86.25 101 THR A C 1
ATOM 818 O O . THR A 1 101 ? -0.471 10.162 -15.982 1.00 86.25 101 THR A O 1
ATOM 821 N N . GLN A 1 102 ? -0.261 8.166 -16.973 1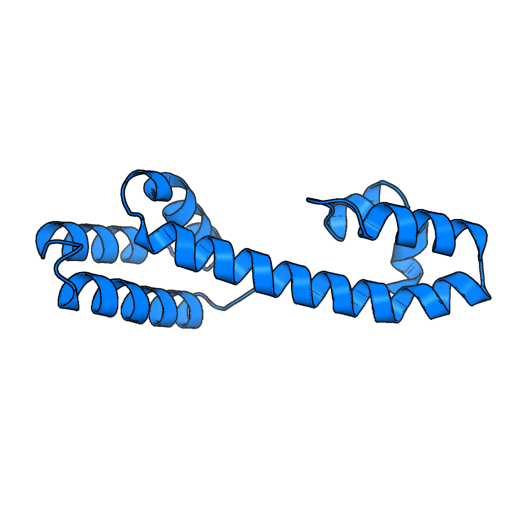.00 87.06 102 GLN A N 1
ATOM 822 C CA . GLN A 1 102 ? -1.648 7.772 -16.745 1.00 87.06 102 GLN A CA 1
ATOM 823 C C . GLN A 1 102 ? -1.815 7.126 -15.366 1.00 87.06 102 GLN A C 1
ATOM 825 O O . GLN A 1 102 ? -1.007 6.303 -14.941 1.00 87.06 102 GLN A O 1
ATOM 830 N N . SER A 1 103 ? -2.897 7.483 -14.670 1.00 75.31 103 SER A N 1
ATOM 831 C CA . SER A 1 103 ? -3.190 6.954 -13.335 1.00 75.31 103 SER A CA 1
ATOM 832 C C . SER A 1 103 ? -3.372 5.430 -13.359 1.00 75.31 103 SER A C 1
ATOM 834 O O . SER A 1 103 ? -4.059 4.898 -14.233 1.00 75.31 103 SER A O 1
ATOM 836 N N . GLY A 1 104 ? -2.760 4.736 -12.394 1.00 76.19 104 GLY A N 1
ATOM 837 C CA . GLY A 1 104 ? -2.860 3.280 -12.237 1.00 76.19 104 GLY A CA 1
ATOM 838 C C . GLY A 1 104 ? -1.920 2.460 -13.128 1.00 76.19 104 GLY A C 1
ATOM 839 O O . GLY A 1 104 ? -2.006 1.234 -13.123 1.00 76.19 104 GLY A O 1
ATOM 840 N N . VAL A 1 105 ? -1.029 3.103 -13.888 1.00 83.94 105 VAL A N 1
ATOM 841 C CA . VAL A 1 105 ? 0.001 2.407 -14.668 1.00 83.94 105 VAL A CA 1
ATOM 842 C C . VAL A 1 105 ? 1.132 1.948 -13.749 1.00 83.94 105 VAL A C 1
ATOM 844 O O . VAL A 1 105 ? 1.682 2.728 -12.980 1.00 83.94 105 VAL A O 1
ATOM 847 N N . THR A 1 106 ? 1.489 0.668 -13.848 1.00 85.56 106 THR A N 1
ATOM 848 C CA . THR A 1 106 ? 2.607 0.047 -13.121 1.00 85.56 106 THR A CA 1
ATOM 849 C C . THR A 1 106 ? 3.753 -0.298 -14.071 1.00 85.56 106 THR A C 1
ATOM 851 O O . THR A 1 106 ? 3.552 -0.420 -15.286 1.00 85.56 106 THR A O 1
ATOM 854 N N . MET A 1 107 ? 4.951 -0.539 -13.529 1.00 85.56 107 MET A N 1
ATOM 855 C CA . MET A 1 107 ? 6.090 -1.014 -14.326 1.00 85.56 107 MET A CA 1
ATOM 856 C C . MET A 1 107 ? 5.762 -2.314 -15.073 1.00 85.56 107 MET A C 1
ATOM 858 O O . MET A 1 107 ? 6.073 -2.443 -16.253 1.00 85.56 107 MET A O 1
ATOM 862 N N . GLU A 1 108 ? 5.072 -3.251 -14.422 1.00 84.94 108 GLU A N 1
ATOM 863 C CA . GLU A 1 108 ? 4.645 -4.505 -15.047 1.00 84.94 108 GLU A CA 1
ATOM 864 C C . GLU A 1 108 ? 3.722 -4.259 -16.250 1.00 84.94 108 GLU A C 1
ATOM 866 O O . GLU A 1 108 ? 3.930 -4.827 -17.323 1.00 84.94 108 GLU A O 1
ATOM 871 N N . SER A 1 109 ? 2.746 -3.356 -16.111 1.00 87.25 109 SER A N 1
ATOM 872 C CA . SER A 1 109 ? 1.834 -3.017 -17.208 1.00 87.25 109 SER A CA 1
ATOM 873 C C . SER A 1 109 ? 2.561 -2.387 -18.403 1.00 87.25 109 SER A C 1
ATOM 875 O O . SER A 1 109 ? 2.307 -2.768 -19.545 1.00 87.25 109 SER A O 1
ATOM 877 N N . LEU A 1 110 ? 3.534 -1.502 -18.152 1.00 89.38 110 LEU A N 1
ATOM 878 C CA . LEU A 1 110 ? 4.361 -0.891 -19.195 1.00 89.38 110 LEU A CA 1
ATOM 879 C C . LEU A 1 110 ? 5.262 -1.906 -19.884 1.00 89.38 110 LEU A C 1
ATOM 881 O O . LEU A 1 110 ? 5.431 -1.855 -21.097 1.00 89.38 110 LEU A O 1
ATOM 885 N N . VAL A 1 111 ? 5.827 -2.840 -19.128 1.00 90.69 111 VAL A N 1
ATOM 886 C CA . VAL A 1 111 ? 6.659 -3.916 -19.662 1.00 90.69 111 VAL A CA 1
ATOM 887 C C . VAL A 1 111 ? 5.844 -4.873 -20.537 1.00 90.69 111 VAL A C 1
ATOM 889 O O . VAL A 1 111 ? 6.359 -5.376 -21.535 1.00 90.69 111 VAL A O 1
ATOM 892 N N . ASN A 1 112 ? 4.582 -5.118 -20.193 1.00 89.69 112 ASN A N 1
ATOM 893 C CA . ASN A 1 112 ? 3.689 -5.947 -20.998 1.00 89.69 112 ASN A CA 1
ATOM 894 C C . ASN A 1 112 ? 3.263 -5.242 -22.297 1.00 89.69 112 ASN A C 1
ATOM 896 O O . ASN A 1 112 ? 3.225 -5.880 -23.348 1.00 89.69 112 ASN A O 1
ATOM 900 N N . GLU A 1 113 ? 2.980 -3.938 -22.241 1.00 92.06 113 GLU A N 1
ATOM 901 C CA . GLU A 1 113 ? 2.574 -3.131 -23.404 1.00 92.06 113 GLU A CA 1
ATOM 902 C C . GLU A 1 113 ? 3.762 -2.785 -24.321 1.00 92.06 113 GLU A C 1
ATOM 904 O O . GLU A 1 113 ? 3.641 -2.791 -25.546 1.00 92.06 113 GLU A O 1
ATOM 909 N N . PHE A 1 114 ? 4.944 -2.578 -23.735 1.00 92.69 114 PHE A N 1
ATOM 910 C CA . PHE A 1 114 ? 6.188 -2.258 -24.429 1.00 92.69 114 PHE A CA 1
ATOM 911 C C . PHE A 1 114 ? 7.323 -3.214 -24.015 1.00 92.69 114 PHE A C 1
ATOM 913 O O . PHE A 1 114 ? 8.265 -2.800 -23.338 1.00 92.69 114 PHE A O 1
ATOM 920 N N . PRO A 1 115 ? 7.331 -4.483 -24.469 1.00 90.12 115 PRO A N 1
ATOM 921 C CA . PRO A 1 115 ? 8.328 -5.478 -24.046 1.00 90.12 115 PRO A CA 1
ATOM 922 C C . PRO A 1 115 ? 9.783 -5.054 -24.266 1.00 90.12 115 PRO A C 1
ATOM 924 O O . PRO A 1 115 ? 10.680 -5.447 -23.518 1.00 90.12 115 PRO A O 1
ATOM 927 N N . ASN A 1 116 ? 10.014 -4.204 -25.268 1.00 88.38 116 ASN A N 1
ATOM 928 C CA . ASN A 1 116 ? 11.325 -3.670 -25.616 1.00 88.38 116 ASN A CA 1
ATOM 929 C C . ASN A 1 116 ? 11.935 -2.772 -24.532 1.00 88.38 116 ASN A C 1
ATOM 931 O O . ASN A 1 116 ? 13.140 -2.539 -24.587 1.00 88.38 116 ASN A O 1
ATOM 935 N N . ILE A 1 117 ? 11.165 -2.290 -23.545 1.00 90.50 117 ILE A N 1
ATOM 936 C CA . ILE A 1 117 ? 11.720 -1.478 -22.452 1.00 90.50 117 ILE A CA 1
ATOM 937 C C . ILE A 1 117 ? 12.529 -2.309 -21.452 1.00 90.50 117 ILE A C 1
ATOM 939 O O . ILE A 1 117 ? 13.393 -1.755 -20.778 1.00 90.50 117 ILE A O 1
ATOM 943 N N . LYS A 1 118 ? 12.319 -3.638 -21.394 1.00 87.94 118 LYS A N 1
ATOM 944 C CA . LYS A 1 118 ? 13.041 -4.541 -20.475 1.00 87.94 118 LYS A CA 1
ATOM 945 C C . LYS A 1 118 ? 14.558 -4.402 -20.576 1.00 87.94 118 LYS A C 1
ATOM 947 O O . LYS A 1 118 ? 15.248 -4.536 -19.575 1.00 87.94 118 LYS A O 1
ATOM 952 N N . LYS A 1 119 ? 15.082 -4.095 -21.766 1.00 89.12 119 LYS A N 1
ATOM 953 C CA . LYS A 1 119 ? 16.526 -3.936 -21.998 1.00 89.12 119 LYS A CA 1
ATOM 954 C C . LYS A 1 119 ? 17.146 -2.729 -21.275 1.00 89.12 119 LYS A C 1
ATOM 956 O O . LYS A 1 119 ? 18.363 -2.683 -21.155 1.00 89.12 119 LYS A O 1
ATOM 961 N N . TYR A 1 120 ? 16.330 -1.783 -20.804 1.00 87.69 120 TYR A N 1
ATOM 962 C CA . TYR A 1 120 ? 16.767 -0.592 -20.066 1.00 87.69 120 TYR A CA 1
ATOM 963 C C . TYR A 1 120 ? 16.541 -0.691 -18.554 1.00 87.69 120 TYR A C 1
ATOM 965 O O . TYR A 1 120 ? 16.902 0.233 -17.836 1.00 87.69 120 TYR A O 1
ATOM 973 N N . LEU A 1 121 ? 15.927 -1.778 -18.076 1.00 82.06 121 LEU A N 1
ATOM 974 C CA . LEU A 1 121 ? 15.635 -2.004 -16.655 1.00 82.06 121 LEU A CA 1
ATOM 975 C C . LEU A 1 121 ? 16.772 -2.735 -15.911 1.00 82.06 121 LEU A C 1
ATOM 977 O O . LEU A 1 121 ? 16.589 -3.090 -14.750 1.00 82.06 121 LEU A O 1
ATOM 981 N N . ASN A 1 122 ? 17.911 -2.971 -16.576 1.00 63.50 122 ASN A N 1
ATOM 982 C CA . ASN A 1 122 ? 19.095 -3.646 -16.025 1.00 63.50 122 ASN A CA 1
ATOM 983 C C . ASN A 1 122 ? 20.106 -2.663 -15.433 1.00 63.50 122 ASN A C 1
ATOM 985 O O . ASN A 1 122 ? 20.396 -1.650 -16.109 1.00 63.50 122 ASN A O 1
#

pLDDT: mean 85.59, std 7.58, range [58.91, 94.19]

Sequence (122 aa):
MKSRVEMQQFLISEVQKQFEAQKISVVELAEILYMISKADDSEEFVLILDLFKDKFDVFFAILDSLKIEDQETFEEVITKIIPLIIKDDPLLASQVSSRATQSGVTMESLVNEFPNIKKYLN